Protein AF-A0A7G8FKA7-F1 (afdb_monomer_lite)

Radius of gyration: 14.5 Å; chains: 1; bounding box: 29×46×29 Å

Secondary structure (DSSP, 8-state):
--------------HHHHHHHHHHHHHHHHHT-HHHHHHHHHHHHHHHHTTT--HHHHHHHHHTT-

Sequence (66 aa):
MQHEGQSMTNSTPNLVAWLVEYRKYLILVADGANDEAALLKQEIEEGLNWVELTLADLEFANDSNQ

pLDDT: mean 81.32, std 18.25, range [42.56, 96.38]

Structure (mmCIF, N/CA/C/O backbone):
data_AF-A0A7G8FKA7-F1
#
_entry.id   AF-A0A7G8FKA7-F1
#
loop_
_atom_site.group_PDB
_atom_site.id
_atom_site.type_symbol
_atom_site.label_atom_id
_atom_site.label_alt_id
_atom_site.label_comp_id
_atom_site.label_asym_id
_atom_site.label_entity_id
_atom_site.label_seq_id
_atom_site.pdbx_PDB_ins_code
_atom_site.Cartn_x
_atom_site.Cartn_y
_atom_site.Cartn_z
_atom_site.occupancy
_atom_site.B_iso_or_equiv
_atom_site.auth_seq_id
_atom_site.auth_comp_id
_atom_site.auth_asym_id
_atom_site.auth_atom_id
_atom_site.pdbx_PDB_model_num
ATOM 1 N N . MET A 1 1 ? 18.595 33.552 -12.415 1.00 48.56 1 MET A N 1
ATOM 2 C CA . MET A 1 1 ? 17.422 33.051 -11.673 1.00 48.56 1 MET A CA 1
ATOM 3 C C . MET A 1 1 ? 17.087 31.704 -12.282 1.00 48.56 1 MET A C 1
ATOM 5 O O . MET A 1 1 ? 16.610 31.673 -13.405 1.00 48.56 1 MET A O 1
ATOM 9 N N . GLN A 1 2 ? 17.501 30.617 -11.633 1.00 49.12 2 GLN A N 1
ATOM 10 C CA . GLN A 1 2 ? 17.312 29.256 -12.141 1.00 49.12 2 GLN A CA 1
ATOM 11 C C . GLN A 1 2 ? 15.984 28.751 -11.571 1.00 49.12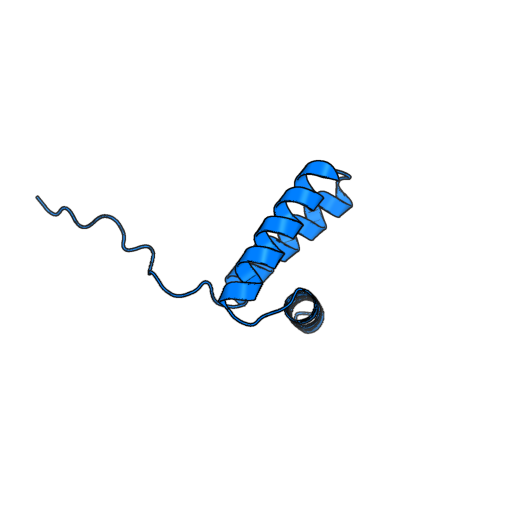 2 GLN A C 1
ATOM 13 O O . GLN A 1 2 ? 15.904 28.413 -10.395 1.00 49.12 2 GLN A O 1
ATOM 18 N N . HIS A 1 3 ? 14.928 28.837 -12.379 1.00 49.72 3 HIS A N 1
ATOM 19 C CA . HIS A 1 3 ? 13.639 28.196 -12.132 1.00 49.72 3 HIS A CA 1
ATOM 20 C C . HIS A 1 3 ? 13.670 26.842 -12.827 1.00 49.72 3 HIS A C 1
ATOM 22 O O . HIS A 1 3 ? 13.226 26.719 -13.961 1.00 49.72 3 HIS A O 1
ATOM 28 N N . GLU A 1 4 ? 14.201 25.836 -12.151 1.00 49.16 4 GLU A N 1
ATOM 29 C CA . GLU A 1 4 ? 13.984 24.446 -12.535 1.00 49.16 4 GLU A CA 1
ATOM 30 C C . GLU A 1 4 ? 13.608 23.737 -11.245 1.00 49.16 4 GLU A C 1
ATOM 32 O O . GLU A 1 4 ? 14.441 23.225 -10.497 1.00 49.16 4 GLU A O 1
ATOM 37 N N . GLY A 1 5 ? 12.316 23.869 -10.924 1.00 47.12 5 GLY A N 1
ATOM 38 C CA . GLY A 1 5 ? 11.675 23.079 -9.891 1.00 47.12 5 GLY A CA 1
ATOM 39 C C . GLY A 1 5 ? 12.050 21.627 -10.119 1.00 47.12 5 GLY A C 1
ATOM 40 O O . GLY A 1 5 ? 12.032 21.150 -11.251 1.00 47.12 5 GLY A O 1
ATOM 41 N N . GLN A 1 6 ? 12.467 20.989 -9.033 1.00 49.56 6 GLN A N 1
ATOM 42 C CA . GLN A 1 6 ? 12.835 19.589 -8.951 1.00 49.56 6 GLN A CA 1
ATOM 43 C C . GLN A 1 6 ? 11.954 18.772 -9.896 1.00 49.56 6 GLN A C 1
ATOM 45 O O . GLN A 1 6 ? 10.762 18.605 -9.640 1.00 49.56 6 GLN A O 1
ATOM 50 N N . SER A 1 7 ? 12.536 18.291 -10.996 1.00 45.56 7 SER A N 1
ATOM 51 C CA . SER A 1 7 ? 11.946 17.220 -11.784 1.00 45.56 7 SER A CA 1
ATOM 52 C C . SER A 1 7 ? 11.821 16.023 -10.848 1.00 45.56 7 SER A C 1
ATOM 54 O O . SER A 1 7 ? 12.727 15.198 -10.758 1.00 45.56 7 SER A O 1
ATOM 56 N N . MET A 1 8 ? 10.705 15.937 -10.118 1.00 45.66 8 MET A N 1
ATOM 57 C CA . MET A 1 8 ? 10.124 14.652 -9.776 1.00 45.66 8 MET A CA 1
ATOM 58 C C . MET A 1 8 ? 9.949 13.979 -11.121 1.00 45.66 8 MET A C 1
ATO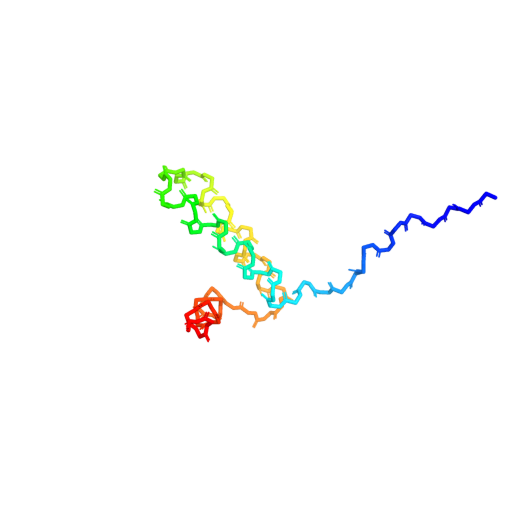M 60 O O . MET A 1 8 ? 9.104 14.367 -11.929 1.00 45.66 8 MET A O 1
ATOM 64 N N . THR A 1 9 ? 10.894 13.100 -11.420 1.00 43.47 9 THR A N 1
ATOM 65 C CA . THR A 1 9 ? 10.938 12.320 -12.638 1.00 43.47 9 THR A CA 1
ATOM 66 C C . THR A 1 9 ? 9.527 11.815 -12.893 1.00 43.47 9 THR A C 1
ATOM 68 O O . THR A 1 9 ? 9.000 11.065 -12.074 1.00 43.47 9 THR A O 1
ATOM 71 N N . ASN A 1 10 ? 8.919 12.238 -14.005 1.00 42.56 10 ASN A N 1
ATOM 72 C CA . ASN A 1 10 ? 7.694 11.668 -14.580 1.00 42.56 10 ASN A CA 1
ATOM 73 C C . ASN A 1 10 ? 7.967 10.226 -15.068 1.00 42.56 10 ASN A C 1
ATOM 75 O O . ASN A 1 10 ? 7.571 9.816 -16.152 1.00 42.56 10 ASN A O 1
ATOM 79 N N . SER A 1 11 ? 8.737 9.471 -14.293 1.00 48.53 11 SER A N 1
ATOM 80 C CA . SER A 1 11 ? 8.930 8.055 -14.467 1.00 48.53 11 SER A CA 1
ATOM 81 C C . SER A 1 11 ? 7.743 7.435 -13.774 1.00 48.53 11 SER A C 1
ATOM 83 O O . SER A 1 11 ? 7.574 7.619 -12.568 1.00 48.53 11 SER A O 1
ATOM 85 N N . THR A 1 12 ? 6.916 6.749 -14.551 1.00 54.44 12 THR A N 1
ATOM 86 C CA . THR A 1 12 ? 5.958 5.759 -14.078 1.00 54.44 12 THR A CA 1
ATOM 87 C C . THR A 1 12 ? 6.441 5.164 -12.750 1.00 54.44 12 THR A C 1
ATOM 89 O O . THR A 1 12 ? 7.568 4.653 -12.725 1.00 54.44 12 THR A O 1
ATOM 92 N N . PRO A 1 13 ? 5.695 5.298 -11.635 1.00 61.12 13 PRO A N 1
ATOM 93 C CA . PRO A 1 13 ? 6.135 4.756 -10.357 1.00 61.12 13 PRO A CA 1
ATOM 94 C C . PRO A 1 13 ? 6.483 3.278 -10.547 1.00 61.12 13 PRO A C 1
ATOM 96 O O . PRO A 1 13 ? 5.632 2.460 -10.890 1.00 61.12 13 PRO A O 1
ATOM 99 N N . ASN A 1 14 ? 7.771 2.958 -10.404 1.00 74.19 14 ASN A N 1
ATOM 100 C CA . ASN A 1 14 ? 8.263 1.592 -10.534 1.00 74.19 14 ASN A CA 1
ATOM 101 C C . ASN A 1 14 ? 7.675 0.737 -9.403 1.00 74.19 14 ASN A C 1
ATOM 103 O O . ASN A 1 14 ? 7.349 1.270 -8.344 1.00 74.19 14 ASN A O 1
ATOM 107 N N . LEU A 1 15 ? 7.624 -0.586 -9.587 1.00 79.31 15 LEU A N 1
ATOM 108 C CA . LEU A 1 15 ? 7.125 -1.573 -8.611 1.00 79.31 15 LEU A CA 1
ATOM 109 C C . LEU A 1 15 ? 7.530 -1.276 -7.149 1.00 79.31 15 LEU A C 1
ATOM 111 O O . LEU A 1 15 ? 6.727 -1.420 -6.235 1.00 79.31 15 LEU A O 1
ATOM 115 N N . VAL A 1 16 ? 8.756 -0.791 -6.926 1.00 84.12 16 VAL A N 1
ATOM 116 C CA . VAL A 1 16 ? 9.279 -0.406 -5.603 1.00 84.12 16 VAL A CA 1
ATOM 117 C C . VAL A 1 16 ? 8.460 0.699 -4.922 1.00 84.12 16 VAL A C 1
ATOM 119 O O . VAL A 1 16 ? 8.244 0.631 -3.716 1.00 84.12 16 VAL A O 1
ATOM 122 N N . ALA A 1 17 ? 7.997 1.709 -5.661 1.00 87.56 17 ALA A N 1
ATOM 123 C CA . ALA A 1 17 ? 7.169 2.781 -5.108 1.00 87.56 17 ALA A CA 1
ATOM 124 C C . ALA A 1 17 ? 5.806 2.239 -4.656 1.00 87.56 17 ALA A C 1
ATOM 126 O O . ALA A 1 17 ? 5.366 2.522 -3.544 1.00 87.56 17 ALA A O 1
ATOM 127 N N . TRP A 1 18 ? 5.194 1.375 -5.467 1.00 91.12 18 TRP A N 1
ATOM 128 C CA . TRP A 1 18 ? 3.946 0.705 -5.108 1.00 91.12 18 TRP A CA 1
ATOM 129 C C . TRP A 1 18 ? 4.101 -0.243 -3.916 1.00 91.12 18 TRP A C 1
ATOM 131 O O . TRP A 1 18 ? 3.215 -0.302 -3.071 1.00 91.12 18 TRP A O 1
ATOM 141 N N . LEU A 1 19 ? 5.249 -0.914 -3.773 1.00 91.25 19 LEU A N 1
ATOM 142 C CA . LEU A 1 19 ? 5.556 -1.718 -2.586 1.00 91.25 19 LEU A CA 1
ATOM 143 C C . LEU A 1 19 ? 5.640 -0.884 -1.301 1.00 91.25 19 LEU A C 1
ATOM 145 O O . LEU A 1 19 ? 5.269 -1.372 -0.234 1.00 91.25 19 LEU A O 1
ATOM 149 N N . VAL A 1 20 ? 6.113 0.364 -1.376 1.00 91.44 20 VAL A N 1
ATOM 150 C CA . VAL A 1 20 ? 6.114 1.270 -0.217 1.00 91.44 20 VAL A CA 1
ATOM 151 C C . VAL A 1 20 ? 4.683 1.609 0.195 1.00 91.44 20 VAL A C 1
ATOM 153 O O . VAL A 1 20 ? 4.359 1.497 1.378 1.00 91.44 20 VAL A O 1
ATOM 156 N N . GLU A 1 21 ? 3.818 1.960 -0.758 1.00 93.31 21 GLU A N 1
ATOM 157 C CA . GLU A 1 21 ? 2.406 2.248 -0.472 1.00 93.31 21 GLU A CA 1
ATOM 158 C C . GLU A 1 21 ? 1.665 1.004 0.036 1.00 93.31 21 GLU A C 1
ATOM 160 O O . GLU A 1 21 ? 0.933 1.077 1.021 1.00 93.31 21 GLU A O 1
ATOM 165 N N . TYR A 1 22 ? 1.938 -0.168 -0.537 1.00 94.19 22 TYR A N 1
ATOM 166 C CA . TYR A 1 22 ? 1.369 -1.432 -0.072 1.00 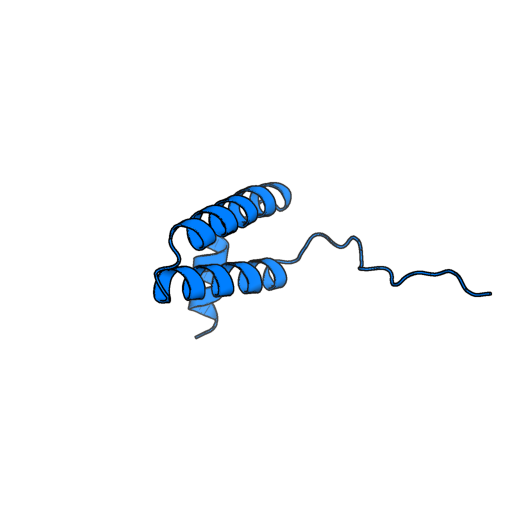94.19 22 TYR A CA 1
ATOM 167 C C . TYR A 1 22 ? 1.777 -1.770 1.366 1.00 94.19 22 TYR A C 1
ATOM 169 O O . TYR A 1 22 ? 0.947 -2.177 2.176 1.00 94.19 22 TYR A O 1
ATOM 177 N N . ARG A 1 23 ? 3.035 -1.525 1.745 1.00 94.19 23 ARG A N 1
ATOM 178 C CA . ARG A 1 23 ? 3.481 -1.697 3.136 1.00 94.19 23 ARG A CA 1
ATOM 179 C C . ARG A 1 23 ? 2.806 -0.715 4.091 1.00 94.19 23 ARG A C 1
ATOM 181 O O . ARG A 1 23 ? 2.489 -1.103 5.211 1.00 94.19 23 ARG A O 1
ATOM 188 N N . LYS A 1 24 ? 2.548 0.528 3.668 1.00 94.81 24 LYS A N 1
ATOM 189 C CA . LYS A 1 24 ? 1.749 1.479 4.461 1.00 94.81 24 LYS A CA 1
ATOM 190 C C . LYS A 1 24 ? 0.317 0.981 4.642 1.00 94.81 24 LYS A C 1
ATOM 192 O O . LYS A 1 24 ? -0.186 1.028 5.759 1.00 94.81 24 LYS A O 1
ATOM 197 N N . TYR A 1 25 ? -0.296 0.445 3.587 1.00 95.50 25 TYR A N 1
ATOM 198 C CA . TYR A 1 25 ? -1.605 -0.203 3.671 1.00 95.50 25 TYR A CA 1
ATOM 199 C C . TYR A 1 25 ? -1.609 -1.323 4.721 1.00 95.50 25 TYR A C 1
ATOM 201 O O . TYR A 1 25 ? -2.468 -1.324 5.600 1.00 95.50 25 TYR A O 1
ATOM 209 N N . LEU A 1 26 ? -0.609 -2.211 4.714 1.00 94.69 26 LEU A N 1
ATOM 210 C CA . LEU A 1 26 ? -0.493 -3.274 5.720 1.00 94.69 26 LEU A CA 1
ATOM 211 C C . LEU A 1 26 ? -0.364 -2.730 7.151 1.00 94.69 26 LEU A C 1
ATOM 213 O O . LEU A 1 26 ? -0.939 -3.303 8.075 1.00 94.69 26 LEU A O 1
ATOM 217 N N . ILE A 1 27 ? 0.354 -1.618 7.343 1.00 96.19 27 ILE A N 1
ATOM 218 C CA . ILE A 1 27 ? 0.465 -0.952 8.650 1.00 96.19 27 ILE A CA 1
ATOM 219 C C . ILE A 1 27 ? -0.895 -0.400 9.095 1.00 96.19 27 ILE A C 1
ATOM 221 O O . ILE A 1 27 ? -1.280 -0.628 10.237 1.00 96.19 27 ILE A O 1
ATOM 225 N N . LEU A 1 28 ? -1.645 0.263 8.209 1.00 96.31 28 LEU A N 1
ATOM 226 C CA . LEU A 1 28 ? -2.983 0.787 8.521 1.00 96.31 28 LEU A CA 1
ATOM 227 C C . LEU A 1 28 ? -3.968 -0.334 8.878 1.00 96.31 28 LEU A C 1
ATOM 229 O O . LEU A 1 28 ? -4.741 -0.202 9.827 1.00 96.31 28 LEU A O 1
ATOM 233 N N . VAL A 1 29 ? -3.908 -1.463 8.164 1.00 94.69 29 VAL A N 1
ATOM 234 C CA . VAL A 1 29 ? -4.697 -2.660 8.494 1.00 94.69 29 VAL A CA 1
ATOM 235 C C . VAL A 1 29 ? -4.320 -3.195 9.877 1.00 94.69 29 VAL A C 1
ATOM 237 O O . VAL A 1 29 ? -5.207 -3.509 10.669 1.00 94.69 29 VAL A O 1
ATOM 240 N N . ALA A 1 30 ? -3.024 -3.277 10.188 1.00 94.94 30 ALA A N 1
ATOM 241 C CA . ALA A 1 30 ? -2.545 -3.748 11.486 1.00 94.94 30 ALA A CA 1
ATOM 242 C C . ALA A 1 30 ? -2.922 -2.806 12.645 1.00 94.94 30 ALA A C 1
ATOM 244 O O . ALA A 1 30 ? -3.175 -3.281 13.751 1.00 94.94 30 ALA A O 1
ATOM 245 N N . ASP A 1 31 ? -2.988 -1.497 12.392 1.00 95.31 31 ASP A N 1
ATOM 246 C CA . ASP A 1 31 ? -3.405 -0.476 13.363 1.00 95.31 31 ASP A CA 1
ATOM 247 C C . ASP A 1 31 ? -4.934 -0.436 13.566 1.00 95.31 31 ASP A C 1
ATOM 249 O O . ASP A 1 31 ? -5.437 0.115 14.543 1.00 95.31 31 ASP A O 1
ATOM 253 N N . GLY A 1 32 ? -5.699 -1.068 12.668 1.00 96.00 32 GLY A N 1
ATOM 254 C CA . GLY A 1 32 ? -7.163 -1.053 12.691 1.00 96.00 32 GLY A CA 1
ATOM 255 C C . GLY A 1 32 ? -7.779 0.205 12.070 1.00 96.00 32 GLY A C 1
ATOM 256 O O . GLY A 1 32 ? -8.988 0.422 12.201 1.00 96.00 32 GLY A O 1
ATOM 257 N N . ALA A 1 33 ? -6.985 1.005 11.353 1.00 96.31 33 ALA A N 1
ATOM 258 C CA . ALA A 1 33 ? -7.418 2.174 10.590 1.00 96.31 33 ALA A CA 1
ATOM 259 C C . ALA A 1 33 ? -8.104 1.744 9.278 1.00 96.31 33 ALA A C 1
ATOM 261 O O . ALA A 1 33 ? -7.620 2.000 8.178 1.00 96.31 33 ALA A O 1
ATOM 262 N N . ASN A 1 34 ? -9.226 1.028 9.398 1.00 91.88 34 ASN A N 1
ATOM 263 C CA . ASN A 1 34 ? -9.891 0.351 8.279 1.00 91.88 34 ASN A CA 1
ATOM 264 C C . ASN A 1 34 ? -10.344 1.311 7.168 1.00 91.88 34 ASN A C 1
ATOM 266 O O . ASN A 1 34 ? -10.210 0.970 5.995 1.00 91.88 34 ASN A O 1
ATOM 270 N N . ASP A 1 35 ? -10.851 2.497 7.515 1.00 95.06 35 ASP A N 1
ATOM 271 C CA . ASP A 1 35 ? -11.276 3.502 6.533 1.00 95.06 35 ASP A CA 1
ATOM 272 C C . ASP A 1 35 ? -10.089 4.047 5.722 1.00 95.06 35 ASP A C 1
ATOM 274 O O . ASP A 1 35 ? -10.139 4.091 4.494 1.00 95.06 35 ASP A O 1
ATOM 278 N N . GLU A 1 36 ? -8.985 4.394 6.391 1.00 94.44 36 GLU A N 1
ATOM 279 C CA . GLU A 1 36 ? -7.754 4.860 5.735 1.00 94.44 36 GLU A CA 1
ATOM 280 C C . GLU A 1 36 ? -7.097 3.747 4.915 1.00 94.44 36 GLU A C 1
ATOM 282 O O . GLU A 1 36 ? -6.645 3.980 3.795 1.00 94.44 36 GLU A O 1
ATOM 287 N N . ALA A 1 37 ? -7.095 2.516 5.430 1.00 94.69 37 ALA A N 1
ATOM 288 C CA . ALA A 1 37 ? -6.605 1.352 4.705 1.00 94.69 37 ALA A CA 1
ATOM 289 C C . ALA A 1 37 ? -7.433 1.082 3.440 1.00 94.69 37 ALA A C 1
ATOM 291 O O . ALA A 1 37 ? -6.867 0.760 2.399 1.00 94.69 37 ALA A O 1
ATOM 292 N N . ALA A 1 38 ? -8.761 1.216 3.506 1.00 95.06 38 ALA A N 1
ATOM 293 C CA . ALA A 1 38 ? -9.637 1.027 2.354 1.00 95.06 38 ALA A CA 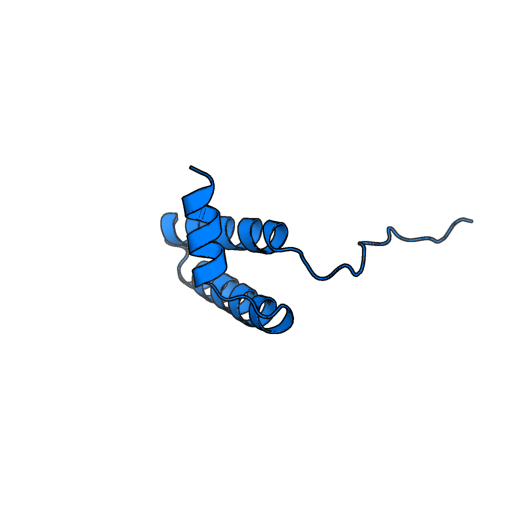1
ATOM 294 C C . ALA A 1 38 ? -9.411 2.101 1.280 1.00 95.06 38 ALA A C 1
ATOM 296 O O . ALA A 1 38 ? -9.333 1.762 0.099 1.00 95.06 38 ALA A O 1
ATOM 297 N N . LEU A 1 39 ? -9.252 3.364 1.690 1.00 96.38 39 LEU A N 1
ATOM 298 C CA . LEU A 1 39 ? -8.916 4.466 0.785 1.00 96.38 39 LEU A CA 1
ATOM 299 C C . LEU A 1 39 ? -7.564 4.232 0.106 1.00 96.38 39 LEU A C 1
ATOM 301 O O . LEU A 1 39 ? -7.488 4.224 -1.120 1.00 96.38 39 LEU A O 1
ATOM 305 N N . LEU A 1 40 ? -6.521 3.936 0.885 1.00 94.81 40 LEU A N 1
ATOM 306 C CA . LEU A 1 40 ? -5.187 3.701 0.338 1.00 94.81 40 LEU A CA 1
ATOM 307 C C . LEU A 1 40 ? -5.153 2.472 -0.581 1.00 94.81 40 LEU A C 1
ATOM 309 O O . LEU A 1 40 ? -4.490 2.489 -1.615 1.00 94.81 40 LEU A O 1
ATOM 313 N N . LYS A 1 41 ? -5.891 1.407 -0.244 1.00 94.88 41 LYS A N 1
ATOM 314 C CA . LYS A 1 41 ? -6.029 0.227 -1.109 1.00 94.88 41 LYS A CA 1
ATOM 315 C C . LYS A 1 41 ? -6.621 0.606 -2.466 1.00 94.88 41 LYS A C 1
ATOM 317 O O . LYS A 1 41 ? -6.098 0.160 -3.483 1.00 94.88 41 LYS A O 1
ATOM 322 N N . GLN A 1 42 ? 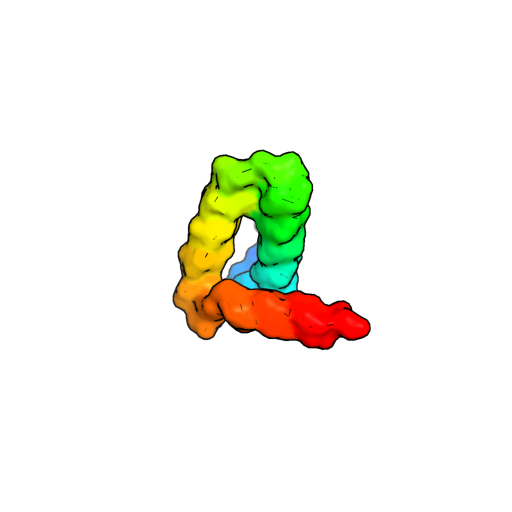-7.663 1.436 -2.482 1.00 95.38 42 GLN A N 1
ATOM 323 C CA . GLN A 1 42 ? -8.280 1.909 -3.719 1.00 95.38 42 GLN A CA 1
ATOM 324 C C . GLN A 1 42 ? -7.290 2.723 -4.563 1.00 95.38 42 GLN A C 1
ATOM 326 O O . GLN A 1 42 ? -7.131 2.434 -5.746 1.00 95.38 42 GLN A O 1
ATOM 331 N N . GLU A 1 43 ? -6.575 3.673 -3.953 1.00 93.81 43 GLU A N 1
ATOM 332 C CA . GLU A 1 43 ? -5.564 4.482 -4.650 1.00 93.81 43 GLU A CA 1
ATOM 333 C C . GLU A 1 43 ? -4.446 3.616 -5.251 1.00 93.81 43 GLU A C 1
ATOM 335 O O . GLU A 1 43 ? -4.009 3.844 -6.383 1.00 93.81 43 GLU A O 1
ATOM 340 N N . ILE A 1 44 ? -4.010 2.585 -4.518 1.00 92.88 44 ILE A N 1
ATOM 341 C CA . ILE A 1 44 ? -3.041 1.599 -5.004 1.00 92.88 44 ILE A CA 1
ATOM 342 C C . ILE A 1 44 ? -3.623 0.814 -6.183 1.00 92.88 44 ILE A C 1
ATOM 344 O O . ILE A 1 44 ? -2.972 0.726 -7.217 1.00 92.88 44 ILE A O 1
ATOM 348 N N . GLU A 1 45 ? -4.832 0.261 -6.074 1.00 93.31 45 GLU A N 1
ATOM 349 C CA . GLU A 1 45 ? -5.462 -0.518 -7.152 1.00 93.31 45 GLU A CA 1
ATOM 350 C C . GLU A 1 45 ? -5.646 0.308 -8.433 1.00 93.31 45 GLU A C 1
ATOM 352 O O . GLU A 1 45 ? -5.332 -0.168 -9.528 1.00 93.31 45 GLU A O 1
ATOM 357 N N . GLU A 1 46 ? -6.093 1.559 -8.305 1.00 91.94 46 GLU A N 1
ATOM 358 C CA . GLU A 1 46 ? -6.212 2.479 -9.435 1.00 91.94 46 GLU A CA 1
ATOM 359 C C . GLU A 1 46 ? -4.849 2.756 -10.066 1.00 91.94 46 GLU A C 1
ATOM 361 O O . GLU A 1 46 ? -4.708 2.664 -11.283 1.00 91.94 46 GLU A O 1
ATOM 366 N N . GLY A 1 47 ? -3.839 3.043 -9.245 1.00 89.81 47 GLY A N 1
ATOM 367 C CA . GLY A 1 47 ? -2.471 3.304 -9.669 1.00 89.81 47 GLY A CA 1
ATOM 368 C C . GLY A 1 47 ? -1.786 2.128 -10.366 1.00 89.81 47 GLY A C 1
ATOM 369 O O . GLY A 1 47 ? -1.119 2.311 -11.386 1.00 89.81 47 GLY A O 1
ATOM 370 N N . LEU A 1 48 ? -1.993 0.916 -9.852 1.00 89.88 48 LEU A N 1
ATOM 371 C CA . LEU A 1 48 ? -1.453 -0.321 -10.410 1.00 89.88 48 LEU A CA 1
ATOM 372 C C . LEU A 1 48 ? -2.015 -0.623 -11.802 1.00 89.88 48 LEU A C 1
ATOM 374 O O . LEU A 1 48 ? -1.268 -1.057 -12.680 1.00 89.88 48 LEU A O 1
ATOM 378 N N . ASN A 1 49 ? -3.293 -0.316 -12.038 1.00 88.44 49 ASN A N 1
ATOM 379 C CA . ASN A 1 49 ? -3.924 -0.501 -13.343 1.00 88.44 49 ASN A CA 1
ATOM 380 C C . ASN A 1 49 ? -3.245 0.328 -14.454 1.00 88.44 49 ASN A C 1
ATOM 382 O O . ASN A 1 49 ? -3.168 -0.121 -15.595 1.00 88.44 49 ASN A O 1
ATOM 386 N N . TRP A 1 50 ? -2.690 1.505 -14.138 1.00 87.25 50 TRP A N 1
ATOM 387 C CA . TRP A 1 50 ? -1.940 2.324 -15.109 1.00 87.25 50 TRP A CA 1
ATOM 388 C C . TRP A 1 50 ? -0.605 1.713 -15.530 1.00 87.25 50 TRP A C 1
ATOM 390 O O . TRP A 1 50 ? -0.060 2.084 -16.568 1.00 87.25 50 TRP A O 1
ATOM 400 N N . VAL A 1 51 ? -0.060 0.821 -14.705 1.00 85.44 51 VAL A N 1
ATOM 401 C CA . VAL A 1 51 ? 1.262 0.213 -14.891 1.00 85.44 51 VAL A CA 1
ATOM 402 C C . VAL A 1 51 ? 1.177 -1.289 -15.149 1.00 85.44 51 VAL A C 1
ATOM 404 O O . VAL A 1 51 ? 2.195 -1.971 -15.083 1.00 85.44 51 VAL A O 1
ATOM 407 N N . GLU A 1 52 ? -0.030 -1.785 -15.444 1.00 87.69 52 GLU A N 1
ATOM 408 C CA . GLU A 1 52 ? -0.325 -3.191 -15.743 1.00 87.69 52 GLU A CA 1
ATOM 409 C C . GLU A 1 52 ? 0.123 -4.157 -14.629 1.00 87.69 52 GLU A C 1
ATOM 411 O O . GLU A 1 52 ? 0.498 -5.299 -14.891 1.00 87.69 52 GLU A O 1
ATOM 416 N N . LEU A 1 53 ? 0.079 -3.695 -13.376 1.00 89.38 53 LEU A N 1
ATOM 417 C CA . LEU A 1 53 ? 0.347 -4.501 -12.187 1.00 89.38 53 LEU A CA 1
ATOM 418 C C . LEU A 1 53 ? -0.945 -4.780 -11.419 1.00 89.38 53 LEU A C 1
ATOM 420 O O . LEU A 1 53 ? -1.973 -4.129 -11.609 1.00 89.38 53 LEU A O 1
ATOM 424 N N . THR A 1 54 ? -0.875 -5.736 -10.502 1.00 91.19 54 THR A N 1
ATOM 425 C CA . THR A 1 54 ? -1.965 -6.092 -9.595 1.00 91.19 54 THR A CA 1
ATOM 426 C C . THR A 1 54 ? -1.497 -6.102 -8.143 1.00 91.19 54 THR A C 1
ATOM 428 O O . THR A 1 54 ? -0.301 -6.151 -7.854 1.00 91.19 54 THR A O 1
ATOM 431 N N . LEU A 1 55 ? -2.445 -6.075 -7.199 1.00 90.62 55 LEU A N 1
ATOM 432 C CA . LEU A 1 55 ? -2.127 -6.259 -5.778 1.00 90.62 55 LEU A CA 1
ATOM 433 C C . LEU A 1 55 ? -1.380 -7.576 -5.533 1.00 90.62 55 LEU A C 1
ATOM 435 O O . LEU A 1 55 ? -0.452 -7.592 -4.732 1.00 90.62 55 LEU A O 1
ATOM 439 N N . ALA A 1 56 ? -1.704 -8.631 -6.286 1.00 89.69 56 ALA A N 1
ATOM 440 C CA . ALA A 1 56 ? -1.021 -9.916 -6.191 1.00 89.69 56 ALA A CA 1
ATOM 441 C C . ALA A 1 56 ? 0.469 -9.819 -6.569 1.00 89.69 56 ALA A C 1
ATOM 443 O O . ALA A 1 56 ? 1.297 -10.497 -5.964 1.00 89.69 56 ALA A O 1
ATOM 444 N N . ASP A 1 57 ? 0.834 -8.952 -7.521 1.00 90.00 57 ASP A N 1
ATOM 445 C CA . ASP A 1 57 ? 2.240 -8.692 -7.856 1.00 90.00 57 ASP A CA 1
ATOM 446 C C . ASP A 1 57 ? 2.967 -7.995 -6.700 1.00 90.00 57 ASP A C 1
ATOM 448 O O . ASP A 1 57 ? 4.128 -8.302 -6.415 1.00 90.00 57 ASP A O 1
ATOM 452 N N . LEU A 1 58 ? 2.279 -7.089 -5.994 1.00 90.25 58 LEU A N 1
ATOM 453 C CA . LEU A 1 58 ? 2.818 -6.443 -4.795 1.00 90.25 58 LEU A CA 1
ATOM 454 C C . LEU A 1 58 ? 2.942 -7.425 -3.629 1.00 90.25 58 LEU A C 1
ATOM 456 O O . LEU A 1 58 ? 3.960 -7.417 -2.941 1.00 90.25 58 LEU A O 1
ATOM 460 N N . GLU A 1 59 ? 1.945 -8.283 -3.421 1.00 90.56 59 GLU A N 1
ATOM 461 C CA . GLU A 1 59 ? 1.971 -9.359 -2.429 1.00 90.56 59 GLU A CA 1
ATOM 462 C C . GLU A 1 59 ? 3.151 -10.295 -2.680 1.00 90.56 59 GLU A C 1
ATOM 464 O O . GLU A 1 59 ? 3.985 -10.486 -1.796 1.00 90.56 59 GLU A O 1
ATOM 469 N N . PHE A 1 60 ? 3.280 -10.799 -3.910 1.00 87.44 60 PHE A N 1
ATOM 470 C CA . PHE A 1 60 ? 4.364 -11.689 -4.312 1.00 87.44 60 PHE A CA 1
ATOM 471 C C . PHE A 1 60 ? 5.743 -11.045 -4.127 1.00 87.44 60 PHE A C 1
ATOM 473 O O . PHE A 1 60 ? 6.659 -11.671 -3.588 1.00 87.44 60 PHE A O 1
ATOM 480 N N . ALA A 1 61 ? 5.907 -9.788 -4.545 1.00 87.88 61 ALA A N 1
ATOM 481 C CA . ALA A 1 61 ? 7.172 -9.073 -4.406 1.00 87.88 61 ALA A CA 1
ATOM 482 C C . ALA A 1 61 ? 7.479 -8.671 -2.950 1.00 87.88 61 ALA A C 1
ATOM 484 O O . ALA A 1 61 ? 8.650 -8.561 -2.582 1.00 87.88 61 ALA A O 1
ATOM 485 N N . ASN A 1 62 ? 6.461 -8.480 -2.107 1.00 86.31 62 ASN A N 1
ATOM 486 C CA . ASN A 1 62 ? 6.645 -8.246 -0.678 1.00 86.31 62 ASN A CA 1
ATOM 487 C C . ASN A 1 62 ? 7.090 -9.521 0.058 1.00 86.31 62 ASN A C 1
ATOM 489 O O . ASN A 1 62 ? 7.992 -9.438 0.891 1.00 86.31 62 ASN A O 1
ATOM 493 N N . ASP A 1 63 ? 6.499 -10.672 -0.275 1.00 80.81 63 ASP A N 1
ATOM 494 C CA . ASP A 1 63 ? 6.843 -11.980 0.303 1.00 80.81 63 ASP A CA 1
ATOM 495 C C . ASP A 1 63 ? 8.230 -12.462 -0.157 1.00 80.81 63 ASP A C 1
ATOM 497 O O . ASP A 1 63 ? 9.024 -12.957 0.636 1.00 80.81 63 ASP A O 1
ATOM 501 N N . SER A 1 64 ? 8.582 -12.208 -1.423 1.00 65.00 64 SER A N 1
ATOM 502 C CA . SER A 1 64 ? 9.893 -12.555 -2.002 1.00 65.00 64 SER A CA 1
ATOM 503 C C . SER A 1 64 ? 11.066 -11.728 -1.450 1.00 65.00 64 SER A C 1
ATOM 505 O O . SER A 1 64 ? 12.217 -11.990 -1.791 1.00 65.00 64 SER A O 1
ATOM 507 N N . ASN A 1 65 ? 10.793 -10.708 -0.630 1.00 55.50 65 ASN A N 1
ATOM 508 C CA . ASN A 1 65 ? 11.797 -9.868 0.027 1.00 55.50 65 ASN A CA 1
ATOM 509 C C . ASN A 1 65 ? 12.040 -10.290 1.499 1.00 55.50 65 ASN A C 1
ATOM 511 O O . ASN A 1 65 ? 12.445 -9.460 2.321 1.00 55.50 65 ASN A O 1
ATOM 515 N N . GLN A 1 66 ? 11.745 -11.550 1.833 1.00 49.31 66 GLN A N 1
ATOM 5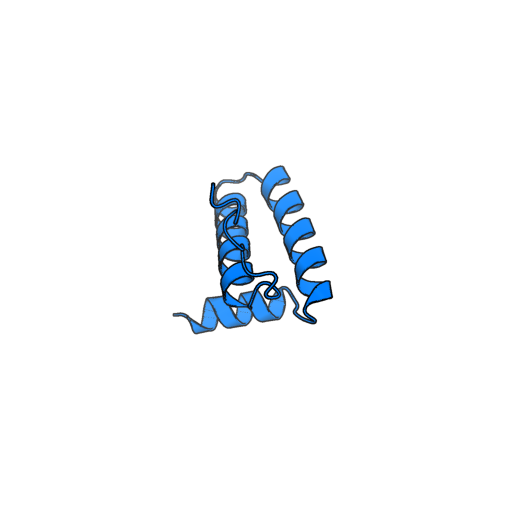16 C CA . GLN A 1 66 ? 12.084 -12.247 3.084 1.00 49.31 66 GLN A CA 1
ATOM 517 C C . GLN A 1 66 ? 13.287 -13.173 2.868 1.00 49.31 66 GLN A C 1
ATOM 519 O O . GLN A 1 66 ? 14.119 -13.259 3.799 1.00 49.31 66 GLN A O 1
#

Foldseek 3Di:
DDPDPDCPPPPLPPLVNLLVLVVVLVVCVVVVVVVVSVVSVVVSQVSQVVVVHHVVNSVVVVVVVD